Protein AF-A0A8J7YUD7-F1 (afdb_monomer)

Structure (mmCIF, N/CA/C/O backbone):
data_AF-A0A8J7YUD7-F1
#
_entry.id   AF-A0A8J7YUD7-F1
#
loop_
_atom_site.group_PDB
_atom_site.id
_atom_site.type_symbol
_atom_site.label_atom_id
_atom_site.label_alt_id
_atom_site.label_comp_id
_atom_site.label_asym_id
_atom_site.label_entity_id
_atom_site.label_seq_id
_atom_site.pdbx_PDB_ins_code
_atom_site.Cartn_x
_atom_site.Cartn_y
_atom_site.Cartn_z
_atom_site.occupancy
_atom_site.B_iso_or_equiv
_atom_site.auth_seq_id
_atom_site.auth_comp_id
_atom_site.auth_asym_id
_atom_site.auth_atom_id
_atom_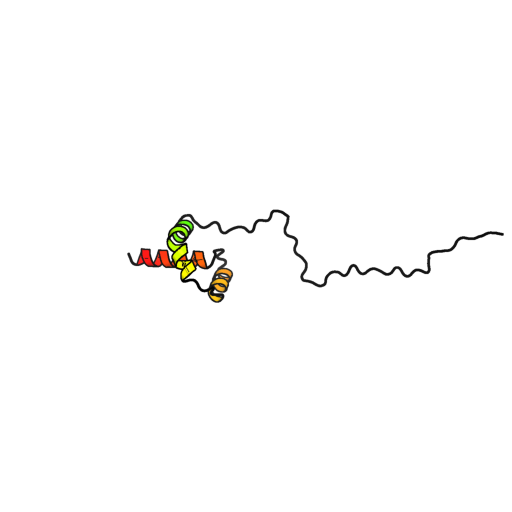site.pdbx_PDB_model_num
ATOM 1 N N . ARG A 1 1 ? 87.108 2.722 -15.801 1.00 43.00 1 ARG A N 1
ATOM 2 C CA . ARG A 1 1 ? 86.104 3.218 -14.829 1.00 43.00 1 ARG A CA 1
ATOM 3 C C . ARG A 1 1 ? 84.734 3.110 -15.492 1.00 43.00 1 ARG A C 1
ATOM 5 O O . ARG A 1 1 ? 84.399 3.971 -16.286 1.00 43.00 1 ARG A O 1
ATOM 12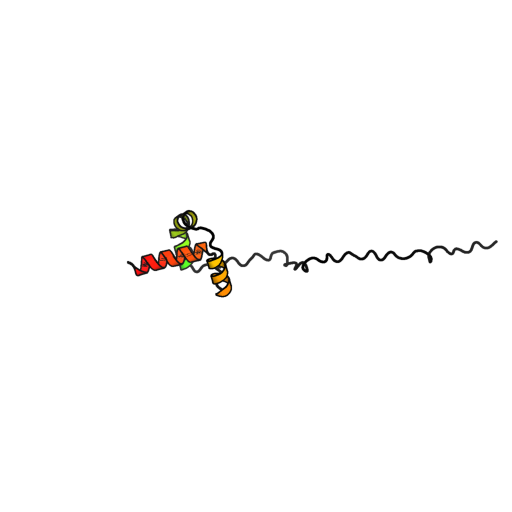 N N . PHE A 1 2 ? 84.022 2.004 -15.262 1.00 41.38 2 PHE A N 1
ATOM 13 C CA . PHE A 1 2 ? 82.674 1.766 -15.789 1.00 41.38 2 PHE A CA 1
ATOM 14 C C . PHE A 1 2 ? 81.680 1.904 -14.633 1.00 41.38 2 PHE A C 1
ATOM 16 O O . PHE A 1 2 ? 81.705 1.103 -13.702 1.00 41.38 2 PHE A O 1
ATOM 23 N N . GLU A 1 3 ? 80.843 2.937 -14.676 1.00 53.50 3 GLU A N 1
ATOM 24 C CA . GLU A 1 3 ? 79.693 3.084 -13.785 1.00 53.50 3 GLU A CA 1
ATOM 25 C C . GLU A 1 3 ? 78.533 2.259 -14.353 1.00 53.50 3 GLU A C 1
ATOM 27 O O . GLU A 1 3 ? 77.926 2.605 -15.364 1.00 53.50 3 GLU A O 1
ATOM 32 N N . GLY A 1 4 ? 78.268 1.111 -13.728 1.00 55.31 4 GLY A N 1
ATOM 33 C CA . GLY A 1 4 ? 77.169 0.216 -14.078 1.00 55.31 4 GLY A CA 1
ATOM 34 C C . GLY A 1 4 ? 75.944 0.490 -13.213 1.00 55.31 4 GLY A C 1
ATOM 35 O O . GLY A 1 4 ? 75.864 0.050 -12.069 1.00 55.31 4 GLY A O 1
ATOM 36 N N . VAL A 1 5 ? 74.979 1.201 -13.784 1.00 60.84 5 VAL A N 1
ATOM 37 C CA . VAL A 1 5 ? 73.625 1.429 -13.267 1.00 60.84 5 VAL A CA 1
ATOM 38 C C . VAL A 1 5 ? 72.957 0.114 -12.840 1.00 60.84 5 VAL A C 1
ATOM 40 O O . VAL A 1 5 ? 72.601 -0.691 -13.695 1.00 60.84 5 VAL A O 1
ATOM 43 N N . LYS A 1 6 ? 72.707 -0.090 -11.538 1.00 52.47 6 LYS A N 1
ATOM 44 C CA . LYS A 1 6 ? 71.717 -1.070 -11.037 1.00 52.47 6 LYS A CA 1
ATOM 45 C C . LYS A 1 6 ? 70.970 -0.539 -9.808 1.00 52.47 6 LYS A C 1
ATOM 47 O O . LYS A 1 6 ? 71.180 -0.977 -8.682 1.00 52.47 6 LYS A O 1
ATOM 52 N N . LYS A 1 7 ? 70.064 0.415 -10.042 1.00 61.16 7 LYS A N 1
ATOM 53 C CA . LYS A 1 7 ? 68.926 0.690 -9.148 1.00 61.16 7 LYS A CA 1
ATOM 54 C C . LYS A 1 7 ? 67.766 -0.246 -9.517 1.00 61.16 7 LYS A C 1
ATOM 56 O O . LYS A 1 7 ? 67.650 -0.641 -10.671 1.00 61.16 7 LYS A O 1
ATOM 61 N N . SER A 1 8 ? 66.865 -0.470 -8.557 1.00 57.28 8 SER A N 1
ATOM 62 C CA . SER A 1 8 ? 65.426 -0.731 -8.781 1.00 57.28 8 SER A CA 1
ATOM 63 C C . SER A 1 8 ? 64.859 -2.150 -8.582 1.00 57.28 8 SER A C 1
ATOM 65 O O . SER A 1 8 ? 63.697 -2.359 -8.925 1.00 57.28 8 SER A O 1
ATOM 67 N N . TYR A 1 9 ? 65.572 -3.105 -7.973 1.00 57.03 9 TYR A N 1
ATOM 68 C CA . TYR A 1 9 ? 64.987 -4.440 -7.692 1.00 57.03 9 TYR A CA 1
ATOM 69 C C . TYR A 1 9 ? 64.701 -4.726 -6.207 1.00 57.03 9 TYR A C 1
ATOM 71 O O . TYR A 1 9 ? 64.086 -5.736 -5.893 1.00 57.03 9 TYR A O 1
ATOM 79 N N . LEU A 1 10 ? 65.104 -3.838 -5.292 1.00 56.78 10 LEU A N 1
ATOM 80 C CA . LEU A 1 10 ? 64.938 -4.007 -3.834 1.00 56.78 10 LEU A CA 1
ATOM 81 C C . LEU A 1 10 ? 63.699 -3.304 -3.252 1.00 56.78 10 LEU A C 1
ATOM 83 O O . LEU A 1 10 ? 63.511 -3.278 -2.040 1.00 56.78 10 LEU A O 1
ATOM 87 N N . GLY A 1 11 ? 62.839 -2.731 -4.096 1.00 59.19 11 GLY A N 1
ATOM 88 C CA . GLY A 1 11 ? 61.555 -2.202 -3.649 1.00 59.19 11 GLY A CA 1
ATOM 89 C C . GLY A 1 11 ? 60.522 -3.319 -3.612 1.00 59.19 11 GLY A C 1
ATOM 90 O O . GLY A 1 11 ? 60.103 -3.791 -4.670 1.00 59.19 11 GLY A O 1
ATOM 91 N N . THR A 1 12 ? 60.069 -3.722 -2.425 1.00 62.47 12 THR A N 1
ATOM 92 C CA . THR A 1 12 ? 58.826 -4.486 -2.326 1.00 62.47 12 THR A CA 1
ATOM 93 C C . THR A 1 12 ? 57.727 -3.613 -2.920 1.00 62.47 12 THR A C 1
ATOM 95 O O . THR A 1 12 ? 57.439 -2.518 -2.432 1.00 62.47 12 THR A O 1
ATOM 98 N N . LYS A 1 13 ? 57.134 -4.056 -4.034 1.00 60.53 13 LYS A N 1
ATOM 99 C CA . LYS A 1 13 ? 55.890 -3.462 -4.511 1.00 60.53 13 LYS A CA 1
ATOM 100 C C . LYS A 1 13 ? 54.897 -3.662 -3.380 1.00 60.53 13 LYS A C 1
ATOM 102 O O . LYS A 1 13 ? 54.409 -4.769 -3.174 1.00 60.53 13 LYS A O 1
ATOM 107 N N . THR A 1 14 ? 54.636 -2.608 -2.618 1.00 56.88 14 THR A N 1
ATOM 108 C CA . THR A 1 14 ? 53.480 -2.559 -1.742 1.00 56.88 14 THR A CA 1
ATOM 109 C C . THR A 1 14 ? 52.311 -2.692 -2.696 1.00 56.88 14 THR A C 1
ATOM 111 O O . THR A 1 14 ? 51.957 -1.751 -3.408 1.00 56.88 14 THR A O 1
ATOM 114 N N . VAL A 1 15 ? 51.770 -3.905 -2.796 1.00 56.47 15 VAL A N 1
ATOM 115 C CA . VAL A 1 15 ? 50.446 -4.114 -3.349 1.00 56.47 15 VAL A CA 1
ATOM 116 C C . VAL A 1 15 ? 49.583 -3.257 -2.446 1.00 56.47 15 VAL A C 1
ATOM 118 O O . VAL A 1 15 ? 49.278 -3.640 -1.320 1.00 56.47 15 VAL A O 1
ATOM 121 N N . LYS A 1 16 ? 49.273 -2.034 -2.893 1.00 52.34 16 LYS A N 1
ATOM 122 C CA . LYS A 1 16 ? 48.111 -1.322 -2.395 1.00 52.34 16 LYS A CA 1
ATOM 123 C C . LYS A 1 16 ? 46.989 -2.284 -2.718 1.00 52.34 16 LYS A C 1
ATOM 125 O O . LYS A 1 16 ? 46.512 -2.314 -3.850 1.00 52.34 16 LYS A O 1
ATOM 130 N N . SER A 1 17 ? 46.654 -3.137 -1.752 1.00 49.09 17 SER A N 1
ATOM 131 C CA . SER A 1 17 ? 45.374 -3.795 -1.708 1.00 49.09 17 SER A CA 1
ATOM 132 C C . SER A 1 17 ? 44.416 -2.634 -1.863 1.00 49.09 17 SER A C 1
ATOM 134 O O . SER A 1 17 ? 44.282 -1.767 -0.997 1.00 49.09 17 SER A O 1
ATOM 136 N N . LYS A 1 18 ? 43.876 -2.502 -3.075 1.00 52.78 18 LYS A N 1
ATOM 137 C CA . LYS A 1 18 ? 42.696 -1.702 -3.308 1.00 52.78 18 LYS A CA 1
ATOM 138 C C . LYS A 1 18 ? 41.732 -2.337 -2.334 1.00 52.78 18 LYS A C 1
ATOM 140 O O . LYS A 1 18 ? 41.312 -3.457 -2.598 1.00 52.78 18 LYS A O 1
ATOM 145 N N . ARG A 1 19 ? 41.575 -1.719 -1.156 1.00 50.91 19 ARG A N 1
ATOM 146 C CA . ARG A 1 19 ? 40.670 -2.166 -0.107 1.00 50.91 19 ARG A CA 1
ATOM 147 C C . ARG A 1 19 ? 39.345 -2.281 -0.825 1.00 50.91 19 ARG A C 1
ATOM 149 O O . ARG A 1 19 ? 38.712 -1.277 -1.148 1.00 50.91 19 ARG A O 1
ATOM 156 N N . MET A 1 20 ? 39.053 -3.503 -1.241 1.00 51.09 20 MET A N 1
ATOM 157 C CA . MET A 1 20 ? 37.767 -3.906 -1.728 1.00 51.09 20 MET A CA 1
ATOM 158 C C . MET A 1 20 ? 36.937 -3.637 -0.495 1.00 51.09 20 MET A C 1
ATOM 160 O O . MET A 1 20 ? 37.172 -4.260 0.535 1.00 51.09 20 MET A O 1
ATOM 164 N N . LEU A 1 21 ? 36.177 -2.542 -0.528 1.00 59.31 21 LEU A N 1
ATOM 165 C CA . LEU A 1 21 ? 35.268 -2.214 0.547 1.00 59.31 21 LEU A CA 1
A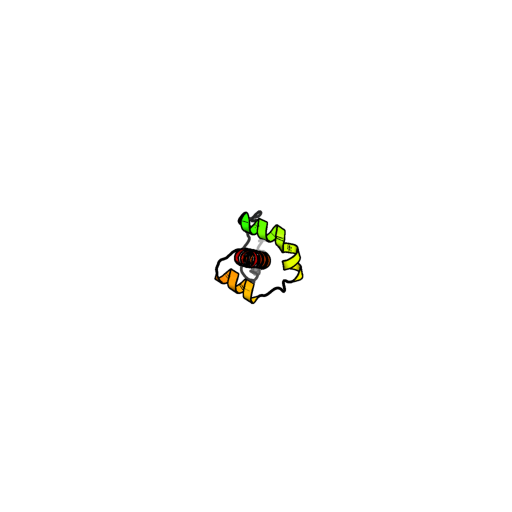TOM 166 C C . LEU A 1 21 ? 34.455 -3.485 0.774 1.00 59.31 21 LEU A C 1
ATOM 168 O O . LEU A 1 21 ? 33.639 -3.839 -0.073 1.00 59.31 21 LEU A O 1
ATOM 172 N N . GLU A 1 22 ? 34.733 -4.181 1.873 1.00 55.09 22 GLU A N 1
ATOM 173 C CA . GLU A 1 22 ? 33.989 -5.332 2.388 1.00 55.09 22 GLU A CA 1
ATOM 174 C C . GLU A 1 22 ? 32.635 -4.848 2.933 1.00 55.09 22 GLU A C 1
ATOM 176 O O . GLU A 1 22 ? 32.221 -5.161 4.042 1.00 55.09 22 GLU A O 1
ATOM 181 N N . GLY A 1 23 ? 31.964 -3.993 2.166 1.00 66.69 23 GLY A N 1
ATOM 182 C CA . GLY A 1 23 ? 30.562 -3.672 2.329 1.00 66.69 23 GLY A CA 1
ATOM 183 C C . GLY A 1 23 ? 29.739 -4.531 1.369 1.00 66.69 23 GLY A C 1
ATOM 184 O O . GLY A 1 23 ? 30.295 -5.122 0.436 1.00 66.69 23 GLY A O 1
ATOM 185 N N . PRO A 1 24 ? 28.412 -4.591 1.559 1.00 75.19 24 PRO A N 1
ATOM 186 C CA . PRO A 1 24 ? 27.509 -5.218 0.600 1.00 75.19 24 PRO A CA 1
ATOM 187 C C . PRO A 1 24 ? 27.841 -4.716 -0.808 1.00 75.19 24 PRO A C 1
ATOM 189 O O . PRO A 1 24 ? 27.982 -3.508 -1.006 1.00 75.19 24 PRO A O 1
ATOM 192 N N . HIS A 1 25 ? 28.032 -5.633 -1.760 1.00 73.75 25 HIS A N 1
ATOM 193 C CA . HIS A 1 25 ? 28.450 -5.314 -3.126 1.00 73.75 25 HIS A CA 1
ATOM 194 C C . HIS A 1 25 ? 27.586 -4.162 -3.674 1.00 73.75 25 HIS A C 1
ATOM 196 O O . HIS A 1 25 ? 26.373 -4.343 -3.793 1.00 73.75 25 HIS A O 1
ATOM 202 N N . PRO A 1 26 ? 28.146 -2.969 -3.959 1.00 70.00 26 PRO A N 1
ATOM 203 C CA . PRO A 1 26 ? 27.329 -1.833 -4.357 1.00 70.00 26 PRO A CA 1
ATOM 204 C C . PRO A 1 26 ? 26.733 -2.104 -5.740 1.00 70.00 26 PRO A C 1
ATOM 206 O O . PRO A 1 26 ? 27.422 -2.008 -6.757 1.00 70.00 26 PRO A O 1
ATOM 209 N N . ILE A 1 27 ? 25.444 -2.446 -5.775 1.00 74.81 27 ILE A N 1
ATOM 210 C CA . ILE A 1 27 ? 24.674 -2.615 -7.008 1.00 74.81 27 ILE A CA 1
ATOM 211 C C . ILE A 1 27 ? 24.435 -1.218 -7.577 1.00 74.81 27 ILE A C 1
ATOM 213 O O . ILE A 1 27 ? 23.630 -0.441 -7.065 1.00 74.81 27 ILE A O 1
ATOM 217 N N . ARG A 1 28 ? 25.179 -0.867 -8.626 1.00 76.75 28 ARG A N 1
ATOM 218 C CA . ARG A 1 28 ? 24.975 0.388 -9.350 1.00 76.75 28 ARG A CA 1
ATOM 219 C C . ARG A 1 28 ? 23.799 0.211 -10.302 1.00 76.75 28 ARG A C 1
ATOM 221 O O . ARG A 1 28 ? 23.905 -0.523 -11.280 1.00 76.75 28 ARG A O 1
ATOM 228 N N . LEU A 1 29 ? 22.690 0.883 -10.011 1.00 77.62 29 LEU A N 1
ATOM 229 C CA . LEU A 1 29 ? 21.587 1.033 -10.957 1.00 77.62 29 LEU A CA 1
ATOM 230 C C . LEU A 1 29 ? 22.043 1.952 -12.106 1.00 77.62 29 LEU A C 1
ATOM 232 O O . LEU A 1 29 ? 22.769 2.919 -11.846 1.00 77.62 29 LEU A O 1
ATOM 236 N N . PRO A 1 30 ? 21.657 1.683 -13.365 1.00 83.62 30 PRO A N 1
ATOM 237 C CA . PRO A 1 30 ? 21.971 2.583 -14.464 1.00 83.62 30 PRO A CA 1
ATOM 238 C C . PRO A 1 30 ? 21.356 3.966 -14.213 1.00 83.62 30 PRO A C 1
ATOM 240 O O . PRO A 1 30 ? 20.251 4.095 -13.669 1.00 83.62 30 PRO A O 1
ATOM 243 N N . HIS A 1 31 ? 22.088 5.014 -14.597 1.00 72.31 31 HIS A N 1
ATOM 244 C CA . HIS A 1 31 ? 21.612 6.390 -14.489 1.00 72.31 31 HIS A CA 1
ATOM 245 C C . HIS A 1 31 ? 20.281 6.538 -15.242 1.00 72.31 31 HIS A C 1
ATOM 247 O O . HIS A 1 31 ? 20.186 6.159 -16.406 1.00 72.31 31 HIS A O 1
ATOM 253 N N . GLY A 1 32 ? 19.255 7.061 -14.565 1.00 75.44 32 GLY A N 1
ATOM 254 C CA . GLY A 1 32 ? 17.910 7.208 -15.133 1.00 75.44 32 GLY A CA 1
ATOM 255 C C . GLY A 1 32 ? 16.940 6.065 -14.823 1.00 75.44 32 GLY A C 1
ATOM 256 O O . GLY A 1 32 ? 15.810 6.100 -15.302 1.00 75.44 32 GLY A O 1
ATOM 257 N N . THR A 1 33 ? 17.326 5.085 -13.995 1.00 66.88 33 THR A N 1
ATOM 258 C CA . THR A 1 33 ? 16.355 4.128 -13.436 1.00 66.88 33 THR A CA 1
ATOM 259 C C . THR A 1 33 ? 15.466 4.856 -12.431 1.00 66.88 33 THR A C 1
ATOM 261 O O . THR A 1 33 ? 15.804 4.983 -11.255 1.00 66.88 33 THR A O 1
ATOM 264 N N . VAL A 1 34 ? 14.343 5.387 -12.903 1.00 67.00 34 VAL A N 1
ATOM 265 C CA . VAL A 1 34 ? 13.289 5.889 -12.024 1.00 67.00 34 VAL A CA 1
ATOM 266 C C . VAL A 1 34 ? 12.635 4.661 -11.382 1.00 67.00 34 VAL A C 1
ATOM 268 O O . VAL A 1 34 ? 12.339 3.707 -12.108 1.00 67.00 34 VAL A O 1
ATOM 271 N N . PRO A 1 35 ? 12.437 4.623 -10.051 1.00 67.56 35 PRO A N 1
ATOM 272 C CA . PRO A 1 35 ? 11.612 3.593 -9.436 1.00 67.56 35 PRO A CA 1
ATOM 273 C C . PRO A 1 35 ? 10.284 3.528 -10.187 1.00 67.56 35 PRO A C 1
ATOM 275 O O . PRO A 1 35 ? 9.678 4.571 -10.426 1.00 67.56 35 PRO A O 1
ATOM 278 N N . ASP A 1 36 ? 9.863 2.336 -10.607 1.00 64.50 36 ASP A N 1
ATOM 279 C CA . ASP A 1 36 ? 8.595 2.179 -11.316 1.00 64.50 36 ASP A CA 1
ATOM 280 C C . ASP A 1 36 ? 7.476 2.563 -10.342 1.00 64.50 36 ASP A C 1
ATOM 282 O O . ASP A 1 36 ? 7.116 1.804 -9.437 1.00 64.50 36 ASP A O 1
ATOM 286 N N . TYR A 1 37 ? 7.022 3.812 -10.443 1.00 56.88 37 TYR A N 1
ATOM 287 C CA . TYR A 1 37 ? 5.949 4.319 -9.613 1.00 56.88 37 TYR A CA 1
ATOM 288 C C . TYR A 1 37 ? 4.699 3.526 -9.970 1.00 56.88 37 TYR A C 1
ATOM 290 O O . TYR A 1 37 ? 4.341 3.394 -11.141 1.00 56.88 37 TYR A O 1
ATOM 298 N N . VAL A 1 38 ? 4.061 2.974 -8.940 1.00 62.31 38 VAL A N 1
ATOM 299 C CA . VAL A 1 38 ? 2.843 2.176 -9.049 1.00 62.31 38 VAL A CA 1
ATOM 300 C C . VAL A 1 38 ? 1.855 2.895 -9.958 1.00 62.31 38 VAL A C 1
ATOM 302 O O . VAL A 1 38 ? 1.364 3.976 -9.637 1.00 62.31 38 VAL A O 1
ATOM 305 N N . LYS A 1 39 ? 1.561 2.300 -11.114 1.00 68.25 39 LYS A N 1
ATOM 306 C CA . LYS A 1 39 ? 0.497 2.781 -11.991 1.00 68.25 39 LYS A CA 1
ATOM 307 C C . LYS A 1 39 ? -0.823 2.418 -11.323 1.00 68.25 39 LYS A C 1
ATOM 309 O O . LYS A 1 39 ? -1.352 1.335 -11.560 1.00 68.25 39 LYS A O 1
ATOM 314 N N . LEU A 1 40 ? -1.321 3.294 -10.445 1.00 71.12 40 LEU A N 1
ATOM 315 C CA . LEU A 1 40 ? -2.653 3.129 -9.871 1.00 71.12 40 LEU A CA 1
ATOM 316 C C . LEU A 1 40 ? -3.645 3.006 -11.021 1.00 71.12 40 LEU A C 1
ATOM 318 O O . LEU A 1 40 ? -3.624 3.806 -11.964 1.00 71.12 40 LEU A O 1
ATOM 322 N N . THR A 1 41 ? -4.535 2.027 -10.915 1.00 84.94 41 THR A N 1
ATOM 323 C CA . THR A 1 41 ? -5.695 1.946 -11.802 1.00 84.94 41 THR A CA 1
ATOM 324 C C . THR A 1 41 ? -6.515 3.242 -11.689 1.00 84.94 41 THR A C 1
ATOM 326 O O . THR A 1 41 ? -6.511 3.869 -10.625 1.00 84.94 41 THR A O 1
ATOM 329 N N . PRO A 1 42 ? -7.251 3.664 -12.734 1.00 86.94 42 PRO A N 1
ATOM 330 C CA . PRO A 1 42 ? -8.052 4.892 -12.676 1.00 86.94 42 PRO A CA 1
ATOM 331 C C . PRO A 1 42 ? -9.004 4.936 -11.472 1.00 86.94 42 PRO A C 1
ATOM 333 O O . PRO A 1 42 ? -9.184 5.982 -10.852 1.00 86.94 42 PRO A O 1
ATOM 336 N N . TYR A 1 43 ? -9.553 3.781 -11.087 1.00 87.06 43 TYR A N 1
ATOM 337 C CA . TYR A 1 43 ? -10.392 3.653 -9.900 1.00 87.06 43 TYR A CA 1
ATOM 338 C C . TYR A 1 43 ? -9.617 3.894 -8.598 1.00 87.06 43 TYR A C 1
ATOM 340 O O . TYR A 1 43 ? -10.062 4.654 -7.746 1.00 87.06 43 TYR A O 1
ATOM 348 N N . GLN A 1 44 ? -8.422 3.322 -8.446 1.00 87.31 44 GLN A N 1
ATOM 349 C CA . GLN A 1 44 ? -7.582 3.586 -7.274 1.00 87.31 44 GLN A CA 1
ATOM 350 C C . GLN A 1 44 ? -7.151 5.056 -7.199 1.00 87.31 44 GLN A C 1
ATOM 352 O O . GLN A 1 44 ? -7.133 5.625 -6.111 1.00 87.31 44 GLN A O 1
ATOM 357 N N . GLN A 1 45 ? -6.855 5.693 -8.339 1.00 88.81 45 GLN A N 1
ATOM 358 C CA . GLN A 1 45 ? -6.557 7.130 -8.383 1.00 88.81 45 GLN A CA 1
ATOM 359 C C . GLN A 1 45 ? -7.754 7.961 -7.920 1.00 88.81 45 GLN A C 1
ATOM 361 O O . GLN A 1 45 ? -7.583 8.932 -7.183 1.00 88.81 45 GLN A O 1
ATOM 366 N N . PHE A 1 46 ? -8.964 7.568 -8.323 1.00 89.81 46 PHE A N 1
ATOM 367 C CA . PHE A 1 46 ? -10.195 8.186 -7.852 1.00 89.81 46 PHE A CA 1
ATOM 368 C C . PHE A 1 46 ? -10.354 8.028 -6.335 1.00 89.81 46 PHE A C 1
ATOM 370 O O . PHE A 1 46 ? -10.520 9.032 -5.645 1.00 89.81 46 PHE A O 1
ATOM 377 N N . CYS A 1 47 ? -10.204 6.809 -5.809 1.00 89.56 47 CYS A N 1
ATOM 378 C CA . CYS A 1 47 ? -10.280 6.538 -4.372 1.00 89.56 47 CYS A CA 1
ATOM 379 C C . CYS A 1 47 ? -9.244 7.332 -3.568 1.00 89.56 47 CYS A C 1
ATOM 381 O O . CYS A 1 47 ? -9.536 7.822 -2.479 1.00 89.56 47 CYS A O 1
ATOM 383 N N . TRP A 1 48 ? -8.032 7.488 -4.100 1.00 89.75 48 TRP A N 1
ATOM 384 C CA . TRP A 1 48 ? -7.014 8.316 -3.468 1.00 89.75 48 TRP A CA 1
ATOM 385 C C . TRP A 1 48 ? -7.416 9.791 -3.485 1.00 89.75 48 TRP A C 1
ATOM 387 O O . TRP A 1 48 ? -7.408 10.453 -2.452 1.00 89.75 48 TRP A O 1
ATOM 397 N N . ARG A 1 49 ? -7.854 10.309 -4.633 1.00 89.62 49 ARG A N 1
ATOM 398 C CA . ARG A 1 49 ? -8.253 11.714 -4.771 1.00 89.62 49 ARG A CA 1
ATOM 399 C C . ARG A 1 49 ? -9.413 12.101 -3.851 1.00 89.62 49 ARG A C 1
ATOM 401 O O . ARG A 1 49 ? -9.471 13.251 -3.426 1.00 89.62 49 ARG A O 1
ATOM 408 N N . THR A 1 50 ? -10.316 11.177 -3.533 1.00 89.56 50 THR A N 1
ATOM 409 C CA . THR A 1 50 ? -11.418 11.430 -2.595 1.00 89.56 50 THR A CA 1
ATOM 410 C C . THR A 1 50 ? -10.987 11.279 -1.139 1.00 89.56 50 THR A C 1
ATOM 412 O O . THR A 1 50 ? -11.345 12.115 -0.310 1.00 89.56 50 THR A O 1
ATOM 415 N N . MET A 1 51 ? -10.203 10.246 -0.819 1.00 87.44 51 MET A N 1
ATOM 416 C CA . MET A 1 51 ? -9.969 9.834 0.567 1.00 87.44 51 MET A CA 1
ATOM 417 C C . MET A 1 51 ? -8.603 10.231 1.143 1.00 87.44 51 MET A C 1
ATOM 419 O O . MET A 1 51 ? -8.397 10.044 2.342 1.00 87.44 51 MET A O 1
ATOM 423 N N . HIS A 1 52 ? -7.679 10.794 0.351 1.00 86.12 52 HIS A N 1
ATOM 424 C CA . HIS A 1 52 ? -6.292 11.026 0.786 1.00 86.12 52 HIS A CA 1
ATOM 425 C C . HIS A 1 52 ? -6.192 11.829 2.087 1.00 86.12 52 HIS A C 1
ATOM 427 O O . HIS A 1 52 ? -5.524 11.393 3.015 1.00 86.12 52 HIS A O 1
ATOM 433 N N . ARG A 1 53 ? -6.930 12.942 2.221 1.00 87.12 53 ARG A N 1
ATOM 434 C CA . ARG A 1 53 ? -6.886 13.791 3.430 1.00 87.12 53 ARG A CA 1
ATOM 435 C C . ARG A 1 53 ? -7.369 13.056 4.677 1.00 87.12 53 ARG A C 1
ATOM 437 O O . ARG A 1 53 ? -6.860 13.289 5.769 1.00 87.12 53 ARG A O 1
ATOM 444 N N . PHE A 1 54 ? -8.375 12.196 4.523 1.00 87.50 54 PHE A N 1
ATOM 445 C CA . PHE A 1 54 ? -8.926 11.419 5.629 1.00 87.50 54 PHE A CA 1
ATOM 446 C C . PHE A 1 54 ? -7.968 10.304 6.045 1.00 87.50 54 PHE A C 1
ATOM 448 O O . PHE A 1 54 ? -7.739 10.097 7.236 1.00 87.50 54 PHE A O 1
ATOM 455 N N . VAL A 1 55 ? -7.383 9.620 5.061 1.00 86.44 55 VAL A N 1
ATOM 456 C CA . VAL A 1 55 ? -6.411 8.555 5.291 1.00 86.44 55 VAL A CA 1
ATOM 457 C C . VAL A 1 55 ? -5.141 9.119 5.908 1.00 86.44 55 VAL A C 1
ATOM 459 O O . VAL A 1 55 ? -4.772 8.655 6.972 1.00 86.44 55 VAL A O 1
ATOM 462 N N . GLU A 1 56 ? -4.531 10.165 5.353 1.00 86.44 56 GLU A N 1
ATOM 463 C CA . GLU A 1 56 ? -3.313 10.784 5.905 1.00 86.44 56 GLU A CA 1
ATOM 464 C C . GLU A 1 56 ? -3.489 11.236 7.365 1.00 86.44 56 GLU A C 1
ATOM 466 O O . GLU A 1 56 ? -2.581 11.076 8.175 1.00 86.44 56 GLU A O 1
ATOM 471 N N . ALA A 1 57 ? -4.672 11.739 7.736 1.00 85.25 57 ALA A N 1
ATOM 472 C CA . ALA A 1 57 ? -4.961 12.157 9.109 1.00 85.25 57 ALA A CA 1
ATOM 473 C C . ALA A 1 57 ? -5.167 10.982 10.088 1.00 85.25 57 ALA A C 1
ATOM 475 O O . ALA A 1 57 ? -4.941 11.123 11.290 1.00 85.25 57 ALA A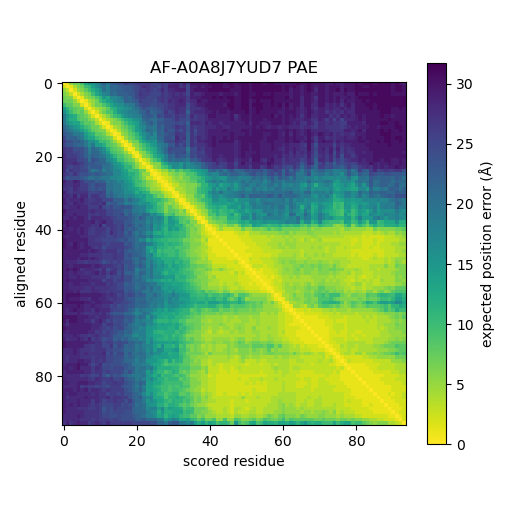 O 1
ATOM 476 N N . ARG A 1 58 ? -5.644 9.832 9.598 1.00 80.31 58 ARG A N 1
ATOM 477 C CA . ARG A 1 58 ? -5.951 8.633 10.403 1.00 80.31 58 ARG A CA 1
ATOM 478 C C . ARG A 1 58 ? -4.849 7.579 10.358 1.00 80.31 58 ARG A C 1
ATOM 480 O O . ARG A 1 58 ? -4.832 6.691 11.213 1.00 80.31 58 ARG A O 1
ATOM 487 N N . PHE A 1 59 ? -3.979 7.630 9.359 1.00 77.62 59 PHE A N 1
ATOM 488 C CA . PHE A 1 59 ? -3.032 6.574 9.065 1.00 77.62 59 PHE A CA 1
ATOM 489 C C . PHE A 1 59 ? -1.840 6.660 10.014 1.00 77.62 59 PHE A C 1
ATOM 491 O O . PHE A 1 59 ? -1.052 7.602 9.994 1.00 77.62 59 PHE A O 1
ATOM 498 N N . LYS A 1 60 ? -1.705 5.634 10.855 1.00 77.44 60 LYS A N 1
ATOM 499 C CA . LYS A 1 60 ? -0.451 5.327 11.540 1.00 77.44 60 LYS A CA 1
ATOM 500 C C . LYS A 1 60 ? 0.290 4.316 10.677 1.00 77.44 60 LYS A C 1
ATOM 502 O O . LYS A 1 60 ? -0.315 3.323 10.276 1.00 77.44 60 LYS A O 1
ATOM 507 N N . GLN A 1 61 ? 1.567 4.575 10.398 1.00 75.38 61 GLN A N 1
ATOM 508 C CA . GLN A 1 61 ? 2.425 3.655 9.650 1.00 75.38 61 GLN A CA 1
ATOM 509 C C . GLN A 1 61 ? 2.422 2.285 10.340 1.00 75.38 61 GLN A C 1
ATOM 511 O O . GLN A 1 61 ? 2.983 2.111 11.421 1.00 75.38 61 GLN A O 1
ATOM 516 N N .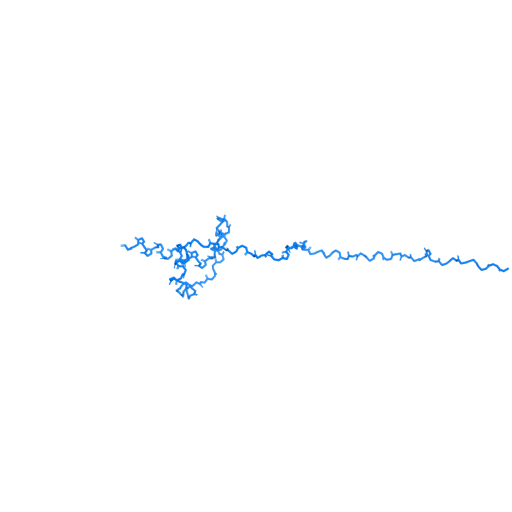 ASN A 1 62 ? 1.717 1.330 9.733 1.00 81.31 62 ASN A N 1
ATOM 517 C CA . ASN A 1 62 ? 1.557 -0.025 10.243 1.00 81.31 62 ASN A CA 1
ATOM 518 C C . ASN A 1 62 ? 2.494 -0.947 9.466 1.00 81.31 62 ASN A C 1
ATOM 520 O O . ASN A 1 62 ? 2.147 -1.428 8.389 1.00 81.31 62 ASN A O 1
ATOM 524 N N . GLN A 1 63 ? 3.653 -1.241 10.048 1.00 84.88 63 GLN A N 1
ATOM 525 C CA . GLN A 1 63 ? 4.680 -2.083 9.427 1.00 84.88 63 GLN A CA 1
ATOM 526 C C . GLN A 1 63 ? 4.157 -3.485 9.052 1.00 84.88 63 GLN A C 1
ATOM 528 O O . GLN A 1 63 ? 4.484 -4.024 8.001 1.00 84.88 63 GLN A O 1
ATOM 533 N N . SER A 1 64 ? 3.241 -4.043 9.852 1.00 88.50 64 SER A N 1
ATOM 534 C CA . SER A 1 64 ? 2.602 -5.336 9.561 1.00 88.50 64 SER A CA 1
ATOM 535 C C . SER A 1 64 ? 1.758 -5.330 8.277 1.00 88.50 64 SER A C 1
ATOM 537 O O . SER A 1 64 ? 1.669 -6.355 7.591 1.00 88.50 64 SER A O 1
ATOM 539 N N . LEU A 1 65 ? 1.139 -4.191 7.943 1.00 86.06 65 LEU A N 1
ATOM 540 C CA . LEU A 1 65 ? 0.367 -4.042 6.711 1.00 86.06 65 LEU A CA 1
ATOM 541 C C . LEU A 1 65 ? 1.319 -4.022 5.512 1.00 86.06 65 LEU A C 1
ATOM 543 O O . LEU A 1 65 ? 1.110 -4.768 4.561 1.00 86.06 65 LEU A O 1
ATOM 547 N N . GLU A 1 66 ? 2.388 -3.232 5.593 1.00 87.19 66 GLU A N 1
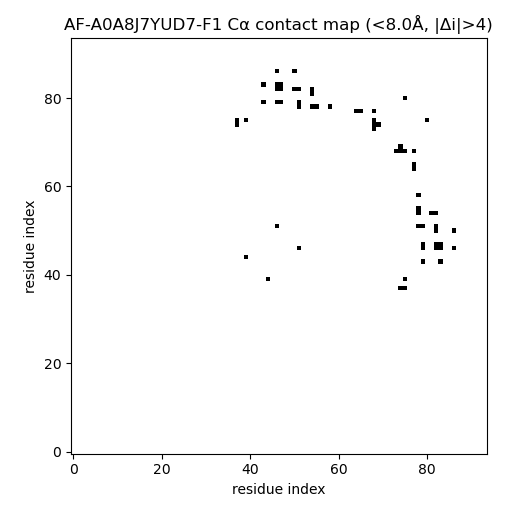ATOM 548 C CA . GLU A 1 66 ? 3.423 -3.151 4.557 1.00 87.19 66 GLU A CA 1
ATOM 549 C C . GLU A 1 66 ? 4.044 -4.521 4.265 1.00 87.19 66 GLU A C 1
ATOM 551 O O . GLU A 1 66 ? 4.083 -4.941 3.109 1.00 87.19 66 GLU A O 1
ATOM 556 N N . ASP A 1 67 ? 4.417 -5.272 5.305 1.00 90.62 67 ASP A N 1
ATOM 557 C CA . ASP A 1 67 ? 4.946 -6.633 5.163 1.00 90.62 67 ASP A CA 1
ATOM 558 C C . ASP A 1 67 ? 3.961 -7.566 4.451 1.00 90.62 67 ASP A C 1
ATOM 560 O O . ASP A 1 67 ? 4.354 -8.419 3.651 1.00 90.62 67 ASP A O 1
ATOM 564 N N . SER A 1 68 ? 2.666 -7.417 4.734 1.00 90.62 68 SER A N 1
ATOM 565 C CA . SER A 1 68 ? 1.614 -8.220 4.109 1.00 90.62 68 SER A CA 1
ATOM 566 C C . SER A 1 68 ? 1.422 -7.853 2.636 1.00 90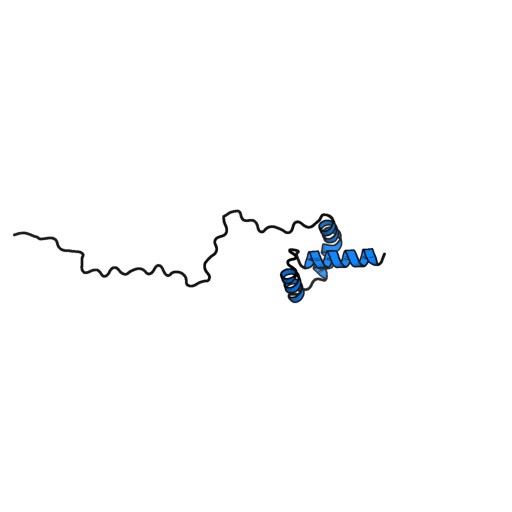.62 68 SER A C 1
ATOM 568 O O . SER A 1 68 ? 1.284 -8.751 1.807 1.00 90.62 68 SER A O 1
ATOM 570 N N . LEU A 1 69 ? 1.477 -6.562 2.287 1.00 89.19 69 LEU A N 1
ATOM 571 C CA . LEU A 1 69 ? 1.443 -6.103 0.893 1.00 89.19 69 LEU A CA 1
ATOM 572 C C . LEU A 1 69 ? 2.649 -6.623 0.101 1.00 89.19 69 LEU A C 1
ATOM 574 O O . LEU A 1 69 ? 2.485 -7.113 -1.019 1.00 89.19 69 LEU A O 1
ATOM 578 N N . ILE A 1 70 ? 3.843 -6.568 0.700 1.00 88.25 70 ILE A N 1
ATOM 579 C CA . ILE A 1 70 ? 5.082 -7.074 0.096 1.00 88.25 70 ILE A CA 1
ATOM 580 C C . ILE A 1 70 ? 4.973 -8.582 -0.151 1.00 88.25 70 ILE A C 1
ATOM 582 O O . ILE A 1 70 ? 5.248 -9.038 -1.261 1.00 88.25 70 ILE A O 1
ATOM 586 N N . LYS A 1 71 ? 4.513 -9.354 0.845 1.00 91.81 71 LYS A N 1
ATOM 587 C CA . LYS A 1 71 ? 4.284 -10.806 0.715 1.00 91.81 71 LYS A CA 1
ATOM 588 C C . LYS A 1 71 ? 3.251 -11.145 -0.358 1.00 91.81 71 LYS A C 1
ATOM 590 O O . LYS A 1 71 ? 3.417 -12.128 -1.071 1.00 91.81 71 LYS A O 1
ATOM 595 N N . ALA A 1 72 ? 2.206 -10.332 -0.492 1.00 89.50 72 ALA A N 1
ATOM 596 C CA . ALA A 1 72 ? 1.175 -10.506 -1.511 1.00 89.50 72 ALA A CA 1
ATOM 597 C C . ALA A 1 72 ? 1.630 -10.083 -2.922 1.00 89.50 72 ALA A C 1
ATOM 599 O O . ALA A 1 72 ? 0.842 -10.160 -3.862 1.00 89.50 72 ALA A O 1
ATOM 600 N N . HIS A 1 73 ? 2.879 -9.625 -3.086 1.00 85.19 73 HIS A N 1
ATOM 601 C CA . HIS A 1 73 ? 3.401 -9.061 -4.333 1.00 85.19 73 HIS A CA 1
ATOM 602 C C . HIS A 1 73 ? 2.559 -7.893 -4.884 1.00 85.19 73 HIS A C 1
ATOM 604 O O . HIS A 1 73 ? 2.595 -7.599 -6.082 1.00 85.19 73 HIS A O 1
ATOM 610 N N . ILE A 1 74 ? 1.834 -7.180 -4.014 1.00 84.50 74 ILE A N 1
ATOM 611 C CA . ILE A 1 74 ? 1.043 -6.012 -4.398 1.00 84.50 74 ILE A CA 1
ATOM 612 C C . ILE A 1 74 ? 1.931 -4.781 -4.270 1.00 84.50 74 ILE A C 1
ATOM 614 O O . ILE A 1 74 ? 2.270 -4.330 -3.178 1.00 84.50 74 ILE A O 1
ATOM 618 N N . LYS A 1 75 ? 2.295 -4.210 -5.415 1.00 80.25 75 LYS A N 1
ATOM 619 C CA . LYS A 1 75 ? 3.012 -2.938 -5.479 1.00 80.25 75 LYS A CA 1
ATOM 620 C C . LYS A 1 75 ? 1.990 -1.807 -5.389 1.00 80.25 75 LYS A C 1
ATOM 622 O O . LYS A 1 75 ? 1.540 -1.335 -6.420 1.00 80.25 75 LYS A O 1
ATOM 627 N N . ILE A 1 76 ? 1.584 -1.418 -4.185 1.00 84.75 76 ILE A N 1
ATOM 628 C CA . ILE A 1 76 ? 0.764 -0.225 -3.906 1.00 84.75 76 ILE A CA 1
ATOM 629 C C . ILE A 1 76 ? 1.241 0.379 -2.585 1.00 84.75 76 ILE A C 1
ATOM 631 O O . ILE A 1 76 ? 1.725 -0.363 -1.727 1.00 84.75 76 ILE A O 1
ATOM 635 N N . ARG A 1 77 ? 1.150 1.702 -2.405 1.00 85.25 77 ARG A N 1
ATOM 636 C CA . ARG A 1 77 ? 1.470 2.274 -1.095 1.00 85.25 77 ARG A CA 1
ATOM 637 C C . ARG A 1 77 ? 0.410 1.845 -0.078 1.00 85.25 77 ARG A C 1
ATOM 639 O O . ARG A 1 77 ? -0.767 1.718 -0.437 1.00 85.25 77 ARG A O 1
ATOM 646 N N . PRO A 1 78 ? 0.787 1.617 1.186 1.00 87.81 78 PRO A N 1
ATOM 647 C CA . PRO A 1 78 ? -0.172 1.197 2.197 1.00 87.81 78 PRO A CA 1
ATOM 648 C C . PRO A 1 78 ? -1.293 2.233 2.393 1.00 87.81 78 PRO A C 1
ATOM 650 O O . PRO A 1 78 ? -2.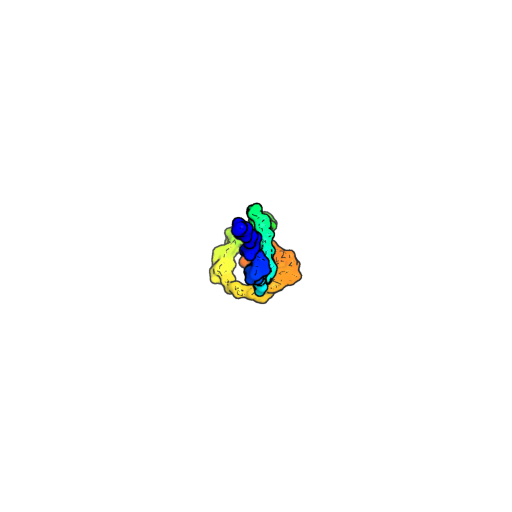443 1.846 2.596 1.00 87.81 78 PRO A O 1
ATOM 653 N N . GLU A 1 79 ? -1.016 3.532 2.239 1.00 87.12 79 GLU A N 1
ATOM 654 C CA . GLU A 1 79 ? -2.023 4.595 2.323 1.00 87.12 79 GLU A CA 1
ATOM 655 C C . GLU A 1 79 ? -3.072 4.460 1.209 1.00 87.12 79 GLU A C 1
ATOM 657 O O . GLU A 1 79 ? -4.277 4.451 1.470 1.00 87.12 79 GLU A O 1
ATOM 662 N N . GLU A 1 80 ? -2.624 4.273 -0.031 1.00 87.69 80 GLU A N 1
ATOM 663 C CA . GLU A 1 80 ? -3.483 4.105 -1.209 1.00 87.69 80 GLU A CA 1
ATOM 664 C C . GLU A 1 80 ? -4.349 2.840 -1.096 1.00 87.69 80 GLU A C 1
ATOM 666 O O . GLU A 1 80 ? -5.531 2.853 -1.452 1.00 87.69 80 GLU A O 1
ATOM 671 N N . TYR A 1 81 ? -3.790 1.758 -0.542 1.00 89.81 81 TYR A N 1
ATOM 672 C CA . TYR A 1 81 ? -4.536 0.535 -0.258 1.00 89.81 81 TYR A CA 1
ATOM 673 C C . TYR A 1 81 ? -5.641 0.770 0.774 1.00 89.81 81 TYR A C 1
ATOM 675 O O . TYR A 1 81 ? -6.785 0.368 0.557 1.00 89.81 81 TYR A O 1
ATOM 683 N N . THR A 1 82 ? -5.342 1.463 1.878 1.00 90.50 82 THR A N 1
ATOM 684 C CA . THR A 1 82 ? -6.377 1.766 2.875 1.00 90.50 82 THR A CA 1
ATOM 685 C C . THR A 1 82 ? -7.474 2.664 2.308 1.00 90.50 82 THR A C 1
ATOM 687 O O . THR A 1 82 ? -8.647 2.399 2.560 1.00 90.50 82 THR A O 1
ATOM 690 N N . ALA A 1 83 ? -7.132 3.662 1.485 1.00 90.81 83 ALA A N 1
ATOM 691 C CA . ALA A 1 83 ? -8.110 4.508 0.800 1.00 90.81 83 ALA A CA 1
ATOM 692 C C . ALA A 1 83 ? -9.053 3.680 -0.085 1.00 90.81 83 ALA A C 1
ATOM 694 O O . ALA A 1 83 ? -10.269 3.863 -0.038 1.00 90.81 83 ALA A O 1
ATOM 695 N N . TYR A 1 84 ? -8.501 2.735 -0.850 1.00 91.75 84 TYR A N 1
ATOM 696 C CA . TYR A 1 84 ? -9.276 1.810 -1.675 1.00 91.75 84 TYR A CA 1
ATOM 697 C C . TYR A 1 84 ? -10.237 0.957 -0.836 1.00 91.75 84 TYR A C 1
ATOM 699 O O . TYR A 1 84 ? -11.417 0.864 -1.172 1.00 91.75 84 TYR A O 1
ATOM 707 N N . VAL A 1 85 ? -9.761 0.384 0.275 1.00 91.69 85 VAL A N 1
ATOM 708 C CA . VAL A 1 85 ? -10.596 -0.432 1.169 1.00 91.69 85 VAL A CA 1
ATOM 709 C C . VAL A 1 85 ? -11.729 0.407 1.759 1.00 91.69 85 VAL A C 1
ATOM 711 O O . VAL A 1 85 ? -12.883 0.010 1.646 1.00 91.69 85 VAL A O 1
ATOM 714 N N . TRP A 1 86 ? -11.438 1.593 2.298 1.00 91.38 86 TRP A N 1
ATOM 715 C CA . TRP A 1 86 ? -12.456 2.494 2.851 1.00 91.38 86 TRP A CA 1
ATOM 716 C C . TRP A 1 86 ? -13.497 2.937 1.819 1.00 91.38 86 TRP A C 1
ATOM 718 O O . TRP A 1 86 ? -14.682 3.017 2.127 1.00 91.38 86 TRP A O 1
ATOM 728 N N . MET A 1 87 ? -13.079 3.212 0.584 1.00 90.38 87 MET A N 1
ATOM 729 C CA . MET A 1 87 ? -14.020 3.526 -0.492 1.00 90.38 87 MET A CA 1
ATOM 730 C C . MET A 1 87 ? -14.892 2.320 -0.838 1.00 90.38 87 MET A C 1
ATOM 732 O O . MET A 1 87 ? -16.103 2.459 -0.979 1.00 90.38 87 MET A O 1
ATOM 736 N N . SER A 1 88 ? -14.299 1.128 -0.932 1.00 92.00 88 SER A N 1
ATOM 737 C CA . SER A 1 88 ? -15.046 -0.095 -1.229 1.00 92.00 88 SER A CA 1
ATOM 738 C C . SER A 1 88 ? -16.056 -0.443 -0.136 1.00 92.00 88 SER A C 1
ATOM 740 O O . SER A 1 88 ? -17.175 -0.830 -0.455 1.00 92.00 88 SER A O 1
ATOM 742 N N . THR A 1 89 ? -15.712 -0.243 1.141 1.00 93.06 89 THR A N 1
ATOM 743 C CA . THR A 1 89 ? -16.633 -0.512 2.249 1.00 93.06 89 THR A CA 1
ATOM 744 C C . THR A 1 89 ? -17.809 0.451 2.244 1.00 93.06 89 THR A C 1
ATOM 746 O O . THR A 1 89 ? -18.930 0.008 2.455 1.00 93.06 89 THR A O 1
ATOM 749 N N . ILE A 1 90 ? -17.587 1.735 1.946 1.00 92.81 90 ILE A N 1
ATOM 750 C CA . ILE A 1 90 ? -18.673 2.713 1.802 1.00 92.81 90 ILE A CA 1
ATOM 751 C C . ILE A 1 90 ? -19.586 2.343 0.633 1.00 92.81 90 ILE A C 1
ATOM 753 O O . ILE A 1 90 ? -20.797 2.356 0.799 1.00 92.81 90 ILE A O 1
ATOM 757 N N . ILE A 1 91 ? -19.022 1.978 -0.521 1.00 91.81 91 ILE A N 1
ATOM 758 C CA . ILE A 1 91 ? -19.809 1.611 -1.709 1.00 91.81 91 ILE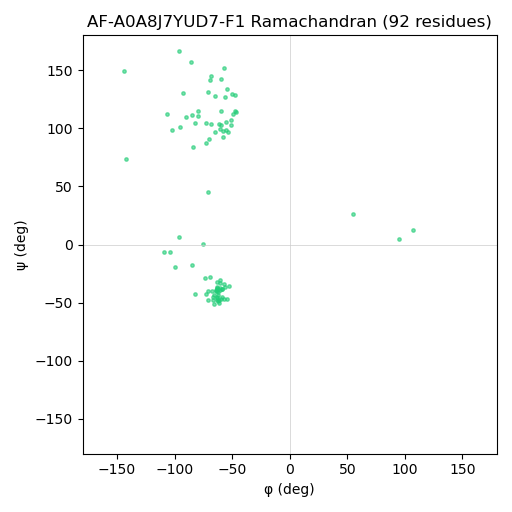 A CA 1
ATOM 759 C C . ILE A 1 91 ? -20.654 0.361 -1.463 1.00 91.81 91 ILE A C 1
ATOM 761 O O . ILE A 1 91 ? -21.787 0.317 -1.911 1.00 91.81 91 ILE A O 1
ATOM 765 N N . VAL A 1 92 ? -20.121 -0.646 -0.767 1.00 95.44 92 VAL A N 1
ATOM 766 C CA . VAL A 1 92 ? -20.869 -1.874 -0.437 1.00 95.44 92 VAL A CA 1
ATOM 767 C C . VAL A 1 92 ? -21.979 -1.615 0.585 1.00 95.44 92 VAL A C 1
ATOM 769 O O . VAL A 1 92 ? -22.956 -2.356 0.627 1.00 95.44 92 VAL A O 1
ATOM 772 N N . PHE A 1 93 ? -21.811 -0.607 1.442 1.00 91.69 93 PHE A N 1
ATOM 773 C CA . PHE A 1 93 ? -22.780 -0.272 2.485 1.00 91.69 93 PHE A CA 1
ATOM 774 C C . PHE A 1 93 ? -23.915 0.641 1.992 1.00 91.69 93 PHE A C 1
ATOM 776 O O . PHE A 1 93 ? -24.936 0.752 2.669 1.00 91.69 93 PHE A O 1
ATOM 783 N N . ILE A 1 94 ? -23.717 1.308 0.851 1.00 87.00 94 ILE A N 1
ATOM 784 C CA . ILE A 1 94 ? -24.734 2.089 0.129 1.00 87.00 94 ILE A CA 1
ATOM 785 C C . ILE A 1 94 ? -25.620 1.139 -0.677 1.00 87.00 94 ILE A C 1
ATOM 787 O O . ILE A 1 94 ? -26.854 1.337 -0.627 1.00 87.00 94 ILE A O 1
#

Sequence (94 aa):
RFEGVKKSYLGTKTVKSKRMLEGPHPIRLPHGTVPDYVKLTPYQQFCWRTMHRFVEARFKQNQSLEDSLIKAHIKIRPEEYTAYVWMSTIIVFI

Mean predicted aligned error: 15.09 Å

Solvent-accessible surface area (backbone atoms only — not comparable to full-atom values): 6290 Å² total; per-residue (Å²): 140,82,88,78,90,80,85,86,83,86,67,78,78,76,74,73,70,73,75,70,70,92,54,82,80,82,80,79,73,64,91,85,72,68,78,85,70,65,80,63,52,75,67,49,49,50,28,31,76,72,32,43,73,60,41,66,74,67,60,68,94,52,67,73,56,50,53,48,34,57,74,68,70,49,77,64,57,66,66,54,52,50,22,39,51,55,47,51,54,53,62,73,73,103

Radius of gyration: 29.73 Å; Cα contacts (8 Å, |Δi|>4): 32; chains: 1; bounding box: 111×25×27 Å

Organism: NCBI:txid2823368

Foldseek 3Di:
DDDDDDDDDPDDPPPPPPPPPPDDDDDDDPPPPDPPQPPDDPVLVVLCVVCVVVLVVVDDPDVVQVVVCVVVVNPDPSSSVVSSVVVVVVVVVD

Secondary structure (DSSP, 8-state):
-------SSS------------SS----PPTT---------HHHHHHHHHHHHHHHHH----HHHHHHHHHTT--S-HHHHHHHHHHHHHHHH-

pLDDT: mean 76.67, std 14.54, range [41.38, 95.44]